Protein AF-A0A2J6T4N0-F1 (afdb_monomer_lite)

Sequence (104 aa):
MEHILNGGASAVRQAPSTTCLGCYEETTTGPRTLAGAAFFNYTAVTPEMCGAPSSAYVYYGIVCGGECYCGNIIAPAANGAIIAPSPADCSMPCPGNAAEEKTE

pLDDT: mean 76.61, std 14.78, range [31.97, 91.0]

Radius of gyration: 12.3 Å; chains: 1; bounding box: 29×36×31 Å

Foldseek 3Di:
DDPDQAFAWWQKDFPPDLQGPAIFGAHNVDQGQANDDKDFAQQADDSVVLNPVQNVAGMKTDDLNTMIGGHNGGPPPVPDRHGPPDCVSQQQQHNNGSVGTSND

InterPro domains:
  IPR002889 Carbohydrate-binding WSC [PF01822] (21-100)
  IPR002889 Carbohydrate-binding WSC [PS51212] (17-104)

Organism: NCBI:txid1095630

Structure (mmCIF, N/CA/C/O backbone):
data_AF-A0A2J6T4N0-F1
#
_entry.id   AF-A0A2J6T4N0-F1
#
loop_
_atom_site.group_PDB
_atom_site.id
_atom_site.type_symbol
_atom_site.label_atom_id
_atom_site.label_alt_id
_atom_site.label_comp_id
_atom_site.label_asym_id
_atom_site.label_entity_id
_atom_site.label_seq_id
_atom_site.pdbx_PDB_ins_code
_atom_site.Cartn_x
_atom_site.Cartn_y
_atom_site.Cartn_z
_atom_site.occupancy
_atom_site.B_iso_or_equiv
_atom_site.auth_seq_id
_atom_site.auth_comp_id
_atom_site.auth_asym_id
_atom_site.auth_atom_id
_atom_site.pdbx_PDB_model_num
ATOM 1 N N . MET A 1 1 ? 12.573 20.187 4.366 1.00 31.97 1 MET A N 1
ATOM 2 C CA . MET A 1 1 ? 11.189 20.400 4.820 1.00 31.97 1 MET A CA 1
ATOM 3 C C . MET A 1 1 ? 10.520 19.034 4.754 1.00 31.97 1 MET A C 1
ATOM 5 O O . MET A 1 1 ? 10.152 18.595 3.683 1.00 31.97 1 MET A O 1
ATOM 9 N N . GLU A 1 2 ? 10.646 18.303 5.865 1.00 32.50 2 GLU A N 1
ATOM 10 C CA . GLU A 1 2 ? 9.782 17.206 6.343 1.00 32.50 2 GLU A CA 1
ATOM 11 C C . GLU A 1 2 ? 9.331 16.108 5.353 1.00 32.50 2 GLU A C 1
ATOM 13 O O . GLU A 1 2 ? 8.153 15.968 5.070 1.00 32.50 2 GLU A O 1
ATOM 18 N N . HIS A 1 3 ? 10.257 15.237 4.925 1.00 32.59 3 HIS A N 1
ATOM 19 C CA . HIS A 1 3 ? 9.933 13.898 4.382 1.00 32.59 3 HIS A CA 1
ATOM 20 C C . HIS A 1 3 ? 10.211 12.779 5.407 1.00 32.59 3 HIS A C 1
ATOM 22 O O . HIS A 1 3 ? 10.602 11.669 5.057 1.00 32.59 3 HIS A O 1
ATOM 28 N N . ILE A 1 4 ? 10.047 13.085 6.699 1.00 40.34 4 ILE A N 1
ATOM 29 C CA . ILE A 1 4 ? 10.085 12.102 7.790 1.00 40.34 4 ILE A CA 1
ATOM 30 C C . ILE A 1 4 ? 8.717 12.111 8.478 1.00 40.34 4 ILE A C 1
ATOM 32 O O . ILE A 1 4 ? 8.562 12.618 9.583 1.00 40.34 4 ILE A O 1
ATOM 36 N N . LEU A 1 5 ? 7.720 11.541 7.808 1.00 39.97 5 LEU A N 1
ATOM 37 C CA . LEU A 1 5 ? 6.616 10.854 8.474 1.00 39.97 5 LEU A CA 1
ATOM 38 C C . LEU A 1 5 ? 6.850 9.371 8.145 1.00 39.97 5 LEU A C 1
ATOM 40 O O . LEU A 1 5 ? 6.681 8.935 7.020 1.00 39.97 5 LEU A O 1
ATOM 44 N N . ASN A 1 6 ? 7.657 8.670 8.938 1.00 40.41 6 ASN A N 1
ATOM 45 C CA . ASN A 1 6 ? 7.155 7.672 9.882 1.00 40.41 6 ASN A CA 1
ATOM 46 C C . ASN A 1 6 ? 6.126 6.667 9.301 1.00 40.41 6 ASN A C 1
ATOM 48 O O . ASN A 1 6 ? 5.147 6.332 9.957 1.00 40.41 6 ASN A O 1
ATOM 52 N N . GLY A 1 7 ? 6.423 6.142 8.106 1.00 51.50 7 GLY A N 1
ATOM 53 C CA . GLY A 1 7 ? 5.758 5.013 7.442 1.00 51.50 7 GLY A CA 1
ATOM 54 C C . GLY A 1 7 ? 5.392 5.394 6.004 1.00 51.50 7 GLY A C 1
ATOM 55 O O . GLY A 1 7 ? 4.706 6.378 5.772 1.00 51.50 7 GLY A O 1
ATOM 56 N N . GLY A 1 8 ? 5.933 4.697 5.002 1.00 70.00 8 GLY A N 1
ATOM 57 C CA . GLY A 1 8 ? 5.698 5.067 3.600 1.00 70.00 8 GLY A CA 1
ATOM 58 C C . GLY A 1 8 ? 4.217 4.977 3.209 1.00 70.00 8 GLY A C 1
ATOM 59 O O . GLY A 1 8 ? 3.470 4.192 3.778 1.00 70.00 8 GLY A O 1
ATOM 60 N N . ALA A 1 9 ? 3.766 5.737 2.209 1.00 77.50 9 ALA A N 1
ATOM 61 C CA . ALA A 1 9 ? 2.413 5.543 1.690 1.00 77.50 9 ALA A CA 1
ATOM 62 C C . ALA A 1 9 ? 2.293 4.179 0.981 1.00 77.50 9 ALA A C 1
ATOM 64 O O . ALA A 1 9 ? 3.158 3.810 0.184 1.00 77.50 9 ALA A O 1
ATOM 65 N N . SER A 1 10 ? 1.215 3.447 1.229 1.00 83.88 10 SER A N 1
ATOM 66 C CA . SER A 1 10 ? 0.855 2.205 0.551 1.00 83.88 10 SER A CA 1
ATOM 67 C C . SER A 1 10 ? -0.228 2.460 -0.492 1.00 83.88 10 SER A C 1
ATOM 69 O O . SER A 1 10 ? -1.262 3.053 -0.187 1.00 83.88 10 SER A O 1
ATOM 71 N N . ALA A 1 11 ? -0.040 1.962 -1.712 1.00 88.56 11 ALA A N 1
ATOM 72 C CA . ALA A 1 11 ? -1.156 1.843 -2.647 1.00 88.56 11 ALA A CA 1
ATOM 73 C C . ALA A 1 11 ? -1.927 0.565 -2.313 1.00 88.56 11 ALA A C 1
ATOM 75 O O . ALA A 1 11 ? -1.369 -0.530 -2.414 1.00 88.56 11 ALA A O 1
ATOM 76 N N . VAL A 1 12 ? -3.175 0.706 -1.865 1.00 88.94 12 VAL A N 1
ATOM 77 C CA . VAL A 1 12 ? -4.001 -0.429 -1.438 1.00 88.94 12 VAL A CA 1
ATOM 78 C C . VAL A 1 12 ? -4.885 -0.893 -2.584 1.00 88.94 12 VAL A C 1
ATOM 80 O O . VAL A 1 12 ? -5.552 -0.096 -3.242 1.00 88.94 12 VAL A O 1
ATOM 83 N N . ARG A 1 13 ? -4.910 -2.204 -2.794 1.00 89.94 13 ARG A N 1
ATOM 84 C CA . ARG A 1 13 ? -5.650 -2.905 -3.837 1.00 89.94 13 ARG A CA 1
ATOM 85 C C . ARG A 1 13 ? -6.543 -3.974 -3.239 1.00 89.94 13 ARG A C 1
ATOM 87 O O . ARG A 1 13 ? -6.252 -4.512 -2.172 1.00 89.94 13 ARG A O 1
ATOM 94 N N . GLN A 1 14 ? -7.627 -4.287 -3.936 1.00 89.25 14 GLN A N 1
ATOM 95 C CA . GLN A 1 14 ? -8.513 -5.392 -3.583 1.00 89.25 14 GLN A CA 1
ATOM 96 C C . GLN A 1 14 ? -8.009 -6.691 -4.211 1.00 89.25 14 GLN A C 1
ATOM 98 O O . GLN A 1 14 ? -7.960 -6.775 -5.422 1.00 89.25 14 GLN A O 1
ATOM 103 N N . ALA A 1 15 ? -7.708 -7.723 -3.428 1.00 86.12 15 ALA A N 1
ATOM 104 C CA . ALA A 1 15 ? -7.414 -9.054 -3.953 1.00 86.12 15 ALA A CA 1
ATOM 105 C C . ALA A 1 15 ? -8.713 -9.827 -4.299 1.00 86.12 15 ALA A C 1
ATOM 107 O O . ALA A 1 15 ? -9.750 -9.617 -3.663 1.00 86.12 15 ALA A O 1
ATOM 108 N N . PRO A 1 16 ? -8.696 -10.739 -5.295 1.00 77.38 16 PRO A N 1
ATOM 109 C CA . PRO A 1 16 ? -7.574 -11.087 -6.172 1.00 77.38 16 PRO A CA 1
ATOM 110 C C . PRO A 1 16 ? -7.440 -10.158 -7.392 1.00 77.38 16 PRO A C 1
ATOM 112 O O . PRO A 1 16 ? -6.641 -10.445 -8.281 1.00 77.38 16 PRO A O 1
ATOM 115 N N . SER A 1 17 ? -8.250 -9.097 -7.492 1.00 74.25 17 SER A N 1
ATOM 116 C CA . SER A 1 17 ? -8.083 -8.112 -8.559 1.00 74.25 17 SER A CA 1
ATOM 117 C C . SER A 1 17 ? -6.831 -7.258 -8.319 1.00 74.25 17 SER A C 1
ATOM 119 O O . SER A 1 17 ? -6.181 -7.319 -7.280 1.00 74.25 17 SER A O 1
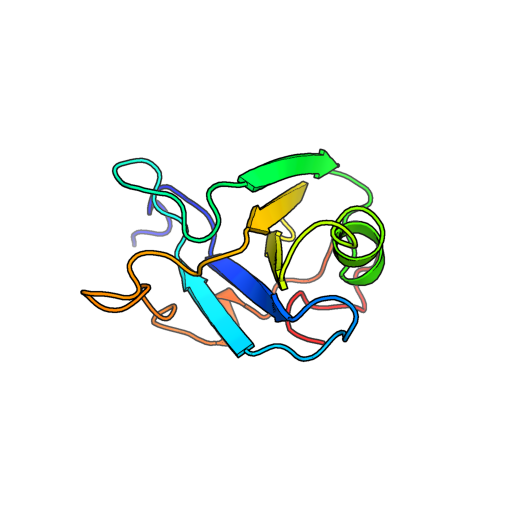ATOM 121 N N . THR A 1 18 ? -6.442 -6.471 -9.314 1.00 75.38 18 THR A N 1
ATOM 122 C CA . THR A 1 18 ? -5.374 -5.474 -9.170 1.00 75.38 18 THR A CA 1
ATOM 123 C C . THR A 1 18 ? -5.954 -4.071 -9.019 1.00 75.38 18 THR A C 1
ATOM 125 O O . THR A 1 18 ? -5.242 -3.087 -9.159 1.00 75.38 18 THR A O 1
ATOM 128 N N . THR A 1 19 ? -7.253 -3.934 -8.729 1.00 84.75 19 THR A N 1
ATOM 129 C CA . THR A 1 19 ? -7.903 -2.621 -8.651 1.00 84.75 19 THR A CA 1
ATOM 130 C C . THR A 1 19 ? -7.340 -1.818 -7.483 1.00 84.75 19 THR A C 1
ATOM 132 O O . THR A 1 19 ? -7.544 -2.183 -6.326 1.00 84.75 19 THR A O 1
ATOM 135 N N . CYS A 1 20 ? -6.656 -0.715 -7.792 1.00 85.38 20 CYS A N 1
ATOM 136 C CA . CYS A 1 20 ? -6.189 0.253 -6.806 1.00 85.38 20 CYS A CA 1
ATOM 137 C C . CYS A 1 20 ? -7.373 1.037 -6.231 1.00 85.38 20 CYS A C 1
ATOM 139 O O . CYS A 1 20 ? -8.146 1.646 -6.968 1.00 85.38 20 CYS A O 1
ATOM 141 N N . LEU A 1 21 ? -7.522 0.990 -4.908 1.00 85.25 21 LEU A N 1
ATOM 142 C CA . LEU A 1 21 ? -8.564 1.690 -4.155 1.00 85.25 21 LEU A CA 1
ATOM 143 C C . LEU A 1 21 ? -8.106 3.075 -3.699 1.00 85.25 21 LEU A C 1
ATOM 145 O O . LEU A 1 21 ? -8.935 3.944 -3.438 1.00 85.25 21 LEU A O 1
ATOM 149 N N . GLY A 1 22 ? -6.793 3.284 -3.610 1.00 82.94 22 GLY A N 1
ATOM 150 C CA . GLY A 1 22 ? -6.223 4.567 -3.241 1.00 82.94 22 GLY A CA 1
ATOM 151 C C . GLY A 1 22 ? -4.825 4.466 -2.650 1.00 82.94 22 GLY A C 1
ATOM 152 O O . GLY A 1 22 ? -4.277 3.383 -2.430 1.00 82.94 22 GLY A O 1
ATOM 153 N N . CYS A 1 23 ? -4.272 5.646 -2.391 1.00 83.75 23 CYS A N 1
ATOM 154 C CA . CYS A 1 23 ? -3.016 5.842 -1.691 1.00 83.75 23 CYS A CA 1
ATOM 155 C C . CYS A 1 23 ? -3.300 6.139 -0.220 1.00 83.75 23 CYS A C 1
ATOM 157 O O . CYS A 1 23 ? -4.018 7.094 0.081 1.00 83.75 23 CYS A O 1
ATOM 159 N N . TYR A 1 24 ? -2.738 5.344 0.680 1.00 83.88 24 TYR A N 1
ATOM 160 C CA . TYR A 1 24 ? -2.966 5.444 2.117 1.00 83.88 24 TYR A CA 1
ATOM 161 C C . TYR A 1 24 ? -1.631 5.597 2.832 1.00 83.88 24 TYR A C 1
ATOM 163 O O . TYR A 1 24 ? -0.687 4.879 2.519 1.00 83.88 24 TYR A O 1
ATOM 171 N N . GLU A 1 25 ? -1.518 6.518 3.779 1.00 77.56 25 GLU A N 1
ATOM 172 C CA . GLU A 1 25 ? -0.306 6.635 4.587 1.00 77.56 25 GLU A CA 1
ATOM 173 C C . GLU A 1 25 ? -0.149 5.416 5.496 1.00 77.56 25 GLU A C 1
ATOM 175 O O . GLU A 1 25 ? -1.105 5.004 6.156 1.00 77.56 25 GLU A O 1
ATOM 180 N N . GLU A 1 26 ? 1.063 4.861 5.587 1.00 72.56 26 GLU A N 1
ATOM 181 C CA . GLU A 1 26 ? 1.374 4.007 6.725 1.00 72.56 26 GLU A CA 1
ATOM 182 C C . GLU A 1 26 ? 1.848 4.837 7.902 1.00 72.56 26 GLU A C 1
ATOM 184 O O . GLU A 1 26 ? 2.704 5.704 7.788 1.00 72.56 26 GLU A O 1
ATOM 189 N N . THR A 1 27 ? 1.324 4.516 9.074 1.00 66.06 27 THR A N 1
ATOM 190 C CA . THR A 1 27 ? 1.809 5.070 10.333 1.00 66.06 27 THR A CA 1
ATOM 191 C C . THR A 1 27 ? 2.757 4.075 11.001 1.00 66.06 27 THR A C 1
ATOM 193 O O . THR A 1 27 ? 2.586 2.856 10.912 1.00 66.06 27 THR A O 1
ATOM 196 N N . THR A 1 28 ? 3.788 4.578 11.675 1.00 60.66 28 THR A N 1
ATOM 197 C CA . THR A 1 28 ? 4.655 3.811 12.587 1.00 60.66 28 THR A CA 1
ATOM 198 C C . THR A 1 28 ? 4.223 3.933 14.047 1.00 60.66 28 THR A C 1
ATOM 200 O O . THR A 1 28 ? 4.765 3.235 14.902 1.00 60.66 28 THR A O 1
ATOM 203 N N . THR A 1 29 ? 3.268 4.816 14.354 1.00 60.28 29 THR A N 1
ATOM 204 C CA . THR A 1 29 ? 2.835 5.148 15.722 1.00 60.28 29 THR A CA 1
ATOM 205 C C . THR A 1 29 ? 1.369 4.802 16.000 1.00 60.28 29 THR A C 1
ATOM 207 O O . THR A 1 29 ? 0.859 5.106 17.077 1.00 60.28 29 THR A O 1
ATOM 210 N N . GLY A 1 30 ? 0.698 4.119 15.071 1.00 63.81 30 GLY A N 1
ATOM 211 C CA . GLY A 1 30 ? -0.693 3.683 15.182 1.00 63.81 30 GLY A CA 1
ATOM 212 C C . GLY A 1 30 ? -0.950 2.341 14.487 1.00 63.81 30 GLY A C 1
ATOM 213 O O . GLY A 1 30 ? -0.006 1.686 14.037 1.00 63.81 30 GLY A O 1
ATOM 214 N N . PRO A 1 31 ? -2.216 1.890 14.416 1.00 68.56 31 PRO A N 1
ATOM 215 C CA . PRO A 1 31 ? -2.555 0.698 13.650 1.00 68.56 31 PRO A CA 1
ATOM 216 C C . PRO A 1 31 ? -2.198 0.910 12.174 1.00 68.56 31 PRO A C 1
ATOM 218 O O . PRO A 1 31 ? -2.575 1.923 11.589 1.00 68.56 31 PRO A O 1
ATOM 221 N N . ARG A 1 32 ? -1.481 -0.060 11.593 1.00 75.75 32 ARG A N 1
ATOM 222 C CA . ARG A 1 32 ? -1.156 -0.109 10.159 1.00 75.75 32 ARG A CA 1
ATOM 223 C C . ARG A 1 32 ? -2.420 -0.054 9.308 1.00 75.75 32 ARG A C 1
ATOM 225 O O . ARG A 1 32 ? -3.459 -0.563 9.738 1.00 75.75 32 ARG A O 1
ATOM 232 N N . THR A 1 33 ? -2.303 0.452 8.081 1.00 82.44 33 THR A N 1
ATOM 233 C CA . THR A 1 33 ? -3.413 0.457 7.113 1.00 82.44 33 THR A CA 1
ATOM 234 C C . THR A 1 33 ? -3.920 -0.961 6.872 1.00 82.44 33 THR A C 1
ATOM 236 O O . THR A 1 33 ? -5.127 -1.196 6.851 1.00 82.44 33 THR A O 1
ATOM 239 N N . LEU A 1 34 ? -3.004 -1.926 6.760 1.00 86.44 34 LEU A N 1
ATOM 240 C CA . LEU A 1 34 ? -3.318 -3.346 6.647 1.00 86.44 34 LEU A CA 1
ATOM 241 C C . LEU A 1 34 ? -2.587 -4.142 7.737 1.00 86.44 34 LEU A C 1
ATOM 243 O O . LEU A 1 34 ? -1.363 -4.223 7.761 1.00 86.44 34 LEU A O 1
ATOM 247 N N . ALA A 1 35 ? -3.354 -4.736 8.654 1.00 86.12 35 ALA A N 1
ATOM 248 C CA . ALA A 1 35 ? -2.833 -5.395 9.858 1.00 86.12 35 ALA A CA 1
ATOM 249 C C . ALA A 1 35 ? -2.757 -6.936 9.765 1.00 86.12 35 ALA A C 1
ATOM 251 O O . ALA A 1 35 ? -2.683 -7.618 10.786 1.00 86.12 35 ALA A O 1
ATOM 252 N N . GLY A 1 36 ? -2.855 -7.500 8.561 1.00 87.31 36 GLY A N 1
ATOM 253 C CA . GLY A 1 36 ? -2.710 -8.934 8.305 1.00 87.31 36 GLY A CA 1
ATOM 254 C C . GLY A 1 36 ? -1.247 -9.335 8.101 1.00 87.31 36 GLY A C 1
ATOM 255 O O . GLY A 1 36 ? -0.377 -8.975 8.890 1.00 87.31 36 GLY A O 1
ATOM 256 N N . ALA A 1 37 ? -0.972 -10.125 7.060 1.00 89.81 37 ALA A N 1
ATOM 257 C CA . ALA A 1 37 ? 0.393 -10.529 6.726 1.00 89.81 37 ALA A CA 1
ATOM 258 C C . ALA A 1 37 ? 1.223 -9.357 6.181 1.00 89.81 37 ALA A C 1
ATOM 260 O O . ALA A 1 37 ? 0.695 -8.457 5.533 1.00 89.81 37 ALA A O 1
ATOM 261 N N . ALA A 1 38 ? 2.536 -9.414 6.389 1.00 88.06 38 ALA A N 1
ATOM 262 C CA . ALA A 1 38 ? 3.497 -8.503 5.785 1.00 88.06 38 ALA A CA 1
ATOM 263 C C . ALA A 1 38 ? 4.710 -9.288 5.286 1.00 88.06 38 ALA A C 1
ATOM 265 O O . ALA A 1 38 ? 5.118 -10.275 5.905 1.00 88.06 38 ALA A O 1
ATOM 266 N N . PHE A 1 39 ? 5.285 -8.850 4.175 1.00 88.50 39 PHE A N 1
ATOM 267 C CA . PHE A 1 39 ? 6.505 -9.417 3.615 1.00 88.50 39 PHE A CA 1
ATOM 268 C C . PHE A 1 39 ? 7.325 -8.327 2.936 1.00 88.50 39 PHE A C 1
ATOM 270 O O . PHE A 1 39 ? 6.802 -7.296 2.518 1.00 88.50 39 PHE A O 1
ATOM 277 N N . PHE A 1 40 ? 8.633 -8.556 2.864 1.00 88.38 40 PHE A N 1
ATOM 278 C CA . PHE A 1 40 ? 9.599 -7.532 2.496 1.00 88.38 40 PHE A CA 1
ATOM 279 C C . PHE A 1 40 ? 10.529 -8.047 1.404 1.00 88.38 40 PHE A C 1
ATOM 281 O O . PHE A 1 40 ? 11.100 -9.132 1.525 1.00 88.38 40 PHE A O 1
ATOM 288 N N . ASN A 1 41 ? 10.692 -7.259 0.346 1.00 86.38 41 ASN A N 1
ATOM 289 C CA . ASN A 1 41 ? 11.672 -7.484 -0.700 1.00 86.38 41 ASN A CA 1
ATOM 290 C C . ASN A 1 41 ? 12.172 -6.147 -1.271 1.00 86.38 41 ASN A C 1
ATOM 292 O O . ASN A 1 41 ? 11.576 -5.549 -2.161 1.00 86.38 41 ASN A O 1
ATOM 296 N N . TYR A 1 42 ? 13.318 -5.697 -0.774 1.00 86.12 42 TYR A N 1
ATOM 297 C CA . TYR A 1 42 ? 13.897 -4.394 -1.108 1.00 86.12 42 TYR A CA 1
ATOM 298 C C . TYR A 1 42 ? 14.406 -4.258 -2.549 1.00 86.12 42 TYR A C 1
ATOM 300 O O . TYR A 1 42 ? 14.771 -3.158 -2.953 1.00 86.12 42 TYR A O 1
ATOM 308 N N . THR A 1 43 ? 14.455 -5.345 -3.323 1.00 84.94 43 THR A N 1
ATOM 309 C CA . THR A 1 43 ? 15.016 -5.335 -4.682 1.00 84.94 43 THR A CA 1
ATOM 310 C C . THR A 1 43 ? 14.038 -5.776 -5.760 1.00 84.94 43 THR A C 1
ATOM 312 O O . THR A 1 43 ? 14.314 -5.532 -6.928 1.00 84.94 43 THR A O 1
ATOM 315 N N . ALA A 1 44 ? 12.928 -6.425 -5.404 1.00 86.56 44 ALA A N 1
ATOM 316 C CA . ALA A 1 44 ? 12.055 -7.068 -6.386 1.00 86.56 44 ALA A CA 1
ATOM 317 C C . ALA A 1 44 ? 10.554 -6.808 -6.194 1.00 86.56 44 ALA A C 1
ATOM 319 O O . ALA A 1 44 ? 9.763 -7.428 -6.897 1.00 86.56 44 ALA A O 1
ATOM 320 N N . VAL A 1 45 ? 10.139 -5.920 -5.280 1.00 87.06 45 VAL A N 1
ATOM 321 C CA . VAL A 1 45 ? 8.714 -5.562 -5.147 1.00 87.06 45 VAL A CA 1
ATOM 322 C C . VAL A 1 45 ? 8.165 -5.026 -6.474 1.00 87.06 45 VAL A C 1
ATOM 324 O O . VAL A 1 45 ? 8.737 -4.101 -7.052 1.00 87.06 45 VAL A O 1
ATOM 327 N N . THR A 1 46 ? 7.043 -5.612 -6.899 1.00 87.19 46 THR A N 1
ATOM 328 C CA . THR A 1 46 ? 6.133 -5.163 -7.966 1.00 87.19 46 THR A CA 1
ATOM 329 C C . THR A 1 46 ? 4.683 -5.315 -7.479 1.00 87.19 46 THR A C 1
ATOM 331 O O . THR A 1 46 ? 4.448 -6.034 -6.491 1.00 87.19 46 THR A O 1
ATOM 334 N N . PRO A 1 47 ? 3.689 -4.688 -8.135 1.00 83.38 47 PRO A N 1
ATOM 335 C CA . PRO A 1 47 ? 2.280 -4.889 -7.800 1.00 83.38 47 PRO A CA 1
ATOM 336 C C . PRO A 1 47 ? 1.844 -6.364 -7.811 1.00 83.38 47 PRO A C 1
ATOM 338 O O . PRO A 1 47 ? 1.127 -6.808 -6.910 1.00 83.38 47 PRO A O 1
ATOM 341 N N . GLU A 1 48 ? 2.322 -7.149 -8.774 1.00 86.56 48 GLU A N 1
ATOM 342 C CA . GLU A 1 48 ? 2.022 -8.578 -8.934 1.00 86.56 48 GLU A CA 1
ATOM 343 C C . GLU A 1 48 ? 2.691 -9.403 -7.839 1.00 86.56 48 GLU A C 1
ATOM 345 O O . GLU A 1 48 ? 2.081 -10.333 -7.300 1.00 86.56 48 GLU A O 1
ATOM 350 N N . MET A 1 49 ? 3.931 -9.046 -7.477 1.00 87.81 49 MET A N 1
ATOM 351 C CA . MET A 1 49 ? 4.650 -9.703 -6.390 1.00 87.81 49 MET A CA 1
ATOM 352 C C . MET A 1 49 ? 3.903 -9.542 -5.067 1.00 87.81 49 MET A C 1
ATOM 354 O O . MET A 1 49 ? 3.833 -10.498 -4.294 1.00 87.81 49 MET A O 1
ATOM 358 N N . CYS A 1 50 ? 3.332 -8.361 -4.808 1.00 88.50 50 CYS A N 1
ATOM 359 C CA . CYS A 1 50 ? 2.518 -8.162 -3.617 1.00 88.50 50 CYS A CA 1
ATOM 360 C C . CYS A 1 50 ? 1.152 -8.863 -3.722 1.00 88.50 50 CYS A C 1
ATOM 362 O O . CYS A 1 50 ? 0.672 -9.378 -2.721 1.00 88.50 50 CYS A O 1
ATOM 364 N N . GLY A 1 51 ? 0.529 -8.929 -4.904 1.00 87.56 51 GLY A N 1
ATOM 365 C CA . GLY A 1 51 ? -0.815 -9.497 -5.068 1.00 87.56 51 GLY A CA 1
ATOM 366 C C . GLY A 1 51 ? -0.895 -11.024 -4.925 1.00 87.56 51 GLY A C 1
ATOM 367 O O . GLY A 1 51 ? -1.809 -11.539 -4.279 1.00 87.56 51 GLY A O 1
ATOM 368 N N . ALA A 1 52 ? 0.063 -11.770 -5.486 1.00 82.94 52 ALA A N 1
ATOM 369 C CA . ALA A 1 52 ? 0.044 -13.239 -5.485 1.00 82.94 52 ALA A CA 1
ATOM 370 C C . ALA A 1 52 ? -0.036 -13.894 -4.079 1.00 82.94 52 ALA A C 1
ATOM 372 O O . ALA A 1 52 ? -0.899 -14.756 -3.861 1.00 82.94 52 ALA A O 1
ATOM 373 N N . PRO A 1 53 ? 0.800 -13.510 -3.092 1.00 79.75 53 PRO A N 1
ATOM 374 C CA . PRO A 1 53 ? 0.726 -14.059 -1.734 1.00 79.75 53 PRO A CA 1
ATOM 375 C C . PRO A 1 53 ? -0.481 -13.543 -0.932 1.00 79.75 53 PRO A C 1
ATOM 377 O O . PRO A 1 53 ? -0.809 -14.115 0.108 1.00 79.75 53 PRO A O 1
ATOM 380 N N . SER A 1 54 ? -1.179 -12.508 -1.405 1.00 81.62 54 SER A N 1
ATOM 381 C CA . SER A 1 54 ? -2.340 -11.920 -0.728 1.00 81.62 54 SER A CA 1
ATOM 382 C C . SER A 1 54 ? -3.668 -12.608 -1.039 1.00 81.62 54 SER A C 1
ATOM 384 O O . SER A 1 54 ? -4.706 -12.139 -0.588 1.00 81.62 54 SER A 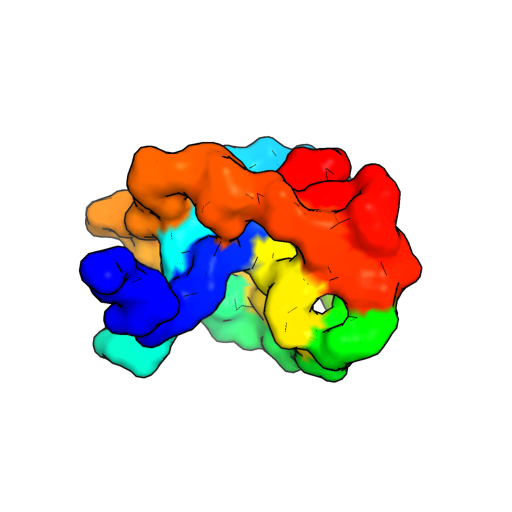O 1
ATOM 386 N N . SER A 1 55 ? -3.664 -13.742 -1.746 1.00 83.31 55 SER A N 1
ATOM 387 C CA . SER A 1 55 ? -4.882 -14.498 -2.094 1.00 83.31 55 SER A CA 1
ATOM 388 C C . SER A 1 55 ? -5.733 -14.951 -0.893 1.00 83.31 55 SER A C 1
ATOM 390 O O . SER A 1 55 ? -6.914 -15.247 -1.060 1.00 83.31 55 SER A O 1
ATOM 392 N N . ALA A 1 56 ? -5.164 -14.979 0.316 1.00 88.62 56 ALA A N 1
ATOM 393 C CA . ALA A 1 56 ? -5.878 -15.272 1.563 1.00 88.62 56 ALA A CA 1
ATOM 394 C C . ALA A 1 56 ? -6.522 -14.035 2.230 1.00 88.62 56 ALA A C 1
ATOM 396 O O . ALA A 1 56 ? -7.137 -14.165 3.290 1.00 88.62 56 ALA A O 1
ATOM 397 N N . TYR A 1 57 ? -6.363 -12.845 1.644 1.00 89.75 57 TYR A N 1
ATOM 398 C CA . TYR A 1 57 ? -6.819 -11.567 2.185 1.00 89.75 57 TYR A CA 1
ATOM 399 C C . TYR A 1 57 ? -7.710 -10.822 1.189 1.00 89.75 57 TYR A C 1
ATOM 401 O O . TYR A 1 57 ? -7.671 -11.077 -0.010 1.00 89.75 57 TYR A O 1
ATOM 409 N N . VAL A 1 58 ? -8.514 -9.879 1.686 1.00 90.94 58 VAL A N 1
ATOM 410 C CA . VAL A 1 58 ? -9.359 -9.021 0.832 1.00 90.94 58 VAL A CA 1
ATOM 411 C C . VAL A 1 58 ? -8.556 -7.884 0.200 1.00 90.94 58 VAL A C 1
ATOM 413 O O . VAL A 1 58 ? -8.874 -7.450 -0.903 1.00 90.94 58 VAL A O 1
ATOM 416 N N . TYR A 1 59 ? -7.515 -7.403 0.878 1.00 90.12 59 TYR A N 1
ATOM 417 C CA . TYR A 1 59 ? -6.722 -6.258 0.451 1.00 90.12 59 TYR A CA 1
ATOM 418 C C . TYR A 1 59 ? -5.228 -6.522 0.572 1.00 90.12 59 TYR A C 1
ATOM 420 O O . TYR A 1 59 ? -4.776 -7.247 1.465 1.00 90.12 59 TYR A O 1
ATOM 428 N N . TYR A 1 60 ? -4.467 -5.855 -0.288 1.00 90.94 60 TYR A N 1
ATOM 429 C CA . TYR A 1 60 ? -3.018 -5.780 -0.198 1.00 90.94 60 TYR A CA 1
ATOM 430 C C . TYR A 1 60 ? -2.513 -4.372 -0.494 1.00 90.94 60 TYR A C 1
ATOM 432 O O . TYR A 1 60 ? -3.138 -3.626 -1.237 1.00 90.94 60 TYR A O 1
ATOM 440 N N . GLY A 1 61 ? -1.408 -3.992 0.129 1.00 89.12 61 GLY A N 1
ATOM 441 C CA . GLY A 1 61 ? -0.785 -2.6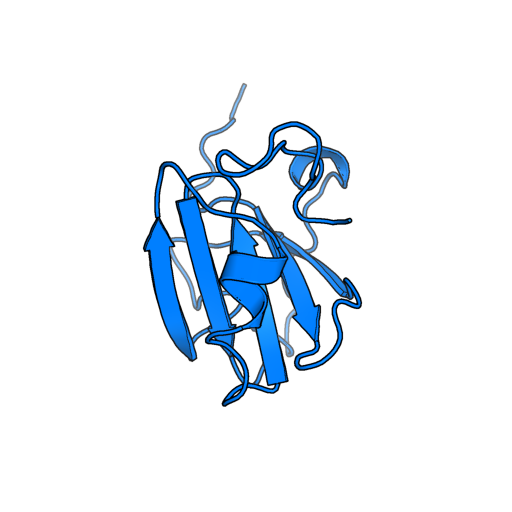82 0.065 1.00 89.12 61 GLY A CA 1
ATOM 442 C C . GLY A 1 61 ? 0.634 -2.816 -0.455 1.00 89.12 61 GLY A C 1
ATOM 443 O O . GLY A 1 61 ? 1.354 -3.724 -0.041 1.00 89.12 61 GLY A O 1
ATOM 444 N N . ILE A 1 62 ? 1.021 -1.923 -1.359 1.00 88.50 62 ILE A N 1
ATOM 445 C CA . ILE A 1 62 ? 2.346 -1.913 -1.981 1.00 88.50 62 ILE A CA 1
ATOM 446 C C . ILE A 1 62 ? 3.107 -0.681 -1.502 1.00 88.50 62 ILE A C 1
ATOM 448 O O . ILE A 1 62 ? 2.641 0.446 -1.688 1.00 88.50 62 ILE A O 1
ATOM 452 N N . VAL A 1 63 ? 4.308 -0.889 -0.966 1.00 86.31 63 VAL A N 1
ATOM 453 C CA . VAL A 1 63 ? 5.299 0.158 -0.714 1.00 86.31 63 VAL A CA 1
ATOM 454 C C . VAL A 1 63 ? 6.533 -0.163 -1.554 1.00 86.31 63 VAL A C 1
ATOM 456 O O . VAL A 1 63 ? 7.292 -1.079 -1.243 1.00 86.31 63 VAL A O 1
ATOM 459 N N . CYS A 1 64 ? 6.784 0.624 -2.606 1.00 80.12 64 CYS A N 1
ATOM 460 C CA . CYS A 1 64 ? 7.960 0.459 -3.477 1.00 80.12 64 CYS A CA 1
ATOM 461 C C . CYS A 1 64 ? 9.310 0.709 -2.757 1.00 80.12 64 CYS A C 1
ATOM 463 O O . CYS A 1 64 ? 10.369 0.560 -3.350 1.00 80.12 64 CYS A O 1
ATOM 465 N N . GLY A 1 65 ? 9.298 1.008 -1.454 1.00 77.81 65 GLY A N 1
ATOM 466 C CA . GLY A 1 65 ? 10.458 0.887 -0.567 1.00 77.81 65 GLY A CA 1
ATOM 467 C C . GLY A 1 65 ? 10.819 -0.557 -0.196 1.00 77.81 65 GLY A C 1
ATOM 468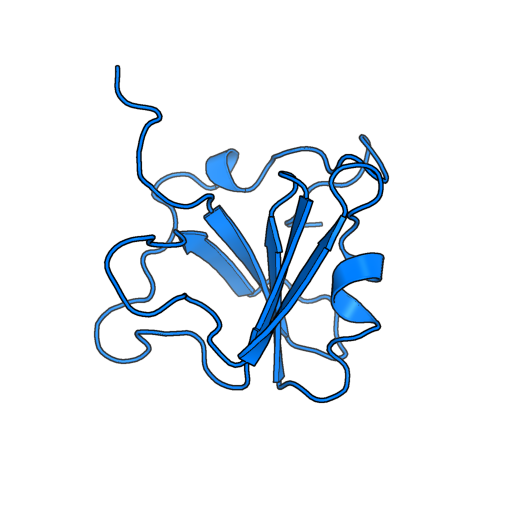 O O . GLY A 1 65 ? 11.772 -0.753 0.549 1.00 77.81 65 GLY A O 1
ATOM 469 N N . GLY A 1 66 ? 10.085 -1.557 -0.701 1.00 84.50 66 GLY A N 1
ATOM 470 C CA . GLY A 1 66 ? 10.372 -2.977 -0.510 1.00 84.50 66 GLY A CA 1
ATOM 471 C C . GLY A 1 66 ? 9.407 -3.702 0.419 1.00 84.50 66 GLY A C 1
ATOM 472 O O . GLY A 1 66 ? 9.786 -4.720 0.989 1.00 84.50 66 GLY A O 1
ATOM 473 N N . GLU A 1 67 ? 8.189 -3.203 0.605 1.00 86.88 67 GLU A N 1
ATOM 474 C CA . GLU A 1 67 ? 7.242 -3.744 1.581 1.00 86.88 67 GLU A CA 1
ATOM 475 C C . GLU A 1 67 ? 5.903 -4.055 0.912 1.00 86.88 67 GLU A C 1
ATOM 477 O O . GLU A 1 67 ? 5.392 -3.277 0.105 1.00 86.88 67 GLU A O 1
ATOM 482 N N . CYS A 1 68 ? 5.318 -5.185 1.287 1.00 89.06 68 CYS A N 1
ATOM 483 C CA . CYS A 1 68 ? 3.965 -5.556 0.927 1.00 89.06 68 CYS A CA 1
ATOM 484 C C . CYS A 1 68 ? 3.188 -5.886 2.200 1.00 89.06 68 CYS A C 1
ATOM 486 O O . CYS A 1 68 ? 3.664 -6.628 3.065 1.00 89.06 68 CYS A O 1
ATOM 488 N N . TYR A 1 69 ? 1.969 -5.375 2.286 1.00 89.44 69 TYR A N 1
ATOM 489 C CA . TYR A 1 69 ? 1.084 -5.553 3.430 1.00 89.44 69 TYR A CA 1
ATOM 490 C C . TYR A 1 69 ? -0.229 -6.184 2.980 1.00 89.44 69 TYR A C 1
ATOM 492 O O . TYR A 1 69 ? -0.674 -5.951 1.867 1.00 89.44 69 TYR A O 1
ATOM 500 N N . CYS A 1 70 ? -0.864 -6.993 3.818 1.00 91.00 70 CYS A N 1
ATOM 501 C CA . CYS A 1 70 ? -2.124 -7.672 3.521 1.00 91.00 70 CYS A CA 1
ATOM 502 C C . CYS A 1 70 ? -3.119 -7.430 4.642 1.00 91.00 70 CYS A C 1
ATOM 504 O O . CYS A 1 70 ? -2.734 -7.280 5.799 1.00 91.00 70 CYS A O 1
ATOM 506 N N . GLY A 1 71 ? -4.411 -7.453 4.346 1.00 89.38 71 GLY A N 1
ATOM 507 C CA . GLY A 1 71 ? -5.427 -7.324 5.380 1.00 89.38 71 GLY A CA 1
ATOM 508 C C . GLY A 1 71 ? -6.827 -7.581 4.861 1.00 89.38 71 GLY A C 1
ATOM 509 O O . GLY A 1 71 ? -7.096 -7.520 3.669 1.00 89.38 71 GLY A O 1
ATOM 510 N N . ASN A 1 72 ? -7.745 -7.865 5.778 1.00 89.75 72 ASN A N 1
ATOM 511 C CA . ASN A 1 72 ? -9.167 -8.002 5.448 1.00 89.75 72 ASN A CA 1
ATOM 512 C C . ASN A 1 72 ? -9.943 -6.696 5.652 1.00 89.75 72 ASN A C 1
ATOM 514 O O . ASN A 1 72 ? -11.113 -6.605 5.297 1.00 89.75 72 ASN A O 1
ATOM 518 N N . ILE A 1 73 ? -9.296 -5.699 6.256 1.00 86.62 73 ILE A N 1
ATOM 519 C CA . ILE A 1 73 ? -9.862 -4.405 6.622 1.00 86.62 73 ILE A CA 1
ATOM 520 C C . ILE A 1 73 ? -8.778 -3.355 6.373 1.00 86.62 73 ILE A C 1
ATOM 522 O O . ILE A 1 73 ? -7.628 -3.579 6.748 1.00 86.62 73 ILE A O 1
ATOM 526 N N . ILE A 1 74 ? -9.162 -2.228 5.773 1.00 83.31 74 ILE A N 1
ATOM 527 C CA . ILE A 1 74 ? -8.328 -1.028 5.634 1.00 83.31 74 ILE A CA 1
ATOM 528 C C . ILE A 1 74 ? -8.549 -0.172 6.888 1.00 83.31 74 ILE A C 1
ATOM 530 O O . ILE A 1 74 ? -9.651 0.333 7.103 1.00 83.31 74 ILE A O 1
ATOM 534 N N . ALA A 1 75 ? -7.550 -0.055 7.760 1.00 75.75 75 ALA A N 1
ATOM 535 C CA . ALA A 1 75 ? -7.642 0.698 9.009 1.00 75.75 75 ALA A CA 1
ATOM 536 C C . ALA A 1 75 ? -7.110 2.144 8.874 1.00 75.75 75 ALA A C 1
ATOM 538 O O . ALA A 1 75 ? -6.213 2.390 8.075 1.00 75.75 75 ALA A O 1
ATOM 539 N N . PRO A 1 76 ? -7.642 3.101 9.663 1.00 62.59 76 PRO A N 1
ATOM 540 C CA . PRO A 1 76 ? -8.851 3.006 10.462 1.00 62.59 76 PRO A CA 1
ATOM 541 C C . PRO A 1 76 ? -10.071 3.292 9.573 1.00 62.59 76 PRO A C 1
ATOM 543 O O . PRO A 1 76 ? -10.379 4.443 9.270 1.00 62.59 76 PRO A O 1
ATOM 546 N N . ALA A 1 77 ? -10.837 2.252 9.234 1.00 53.69 77 ALA A N 1
ATOM 547 C CA . ALA A 1 77 ? -12.129 2.389 8.556 1.00 53.69 77 ALA A CA 1
ATOM 548 C C . ALA A 1 77 ? -13.130 3.293 9.317 1.00 53.69 77 ALA A C 1
ATOM 550 O O . ALA A 1 77 ? -14.124 3.715 8.737 1.00 53.69 77 ALA A O 1
ATOM 551 N N . ALA A 1 78 ? -12.876 3.604 10.598 1.00 45.00 78 ALA A N 1
ATOM 552 C CA . ALA A 1 78 ? -13.733 4.435 11.447 1.00 45.00 78 ALA A CA 1
ATOM 553 C C . ALA A 1 78 ? -13.348 5.932 11.505 1.00 45.00 78 ALA A C 1
ATOM 555 O O . ALA A 1 78 ? -14.214 6.743 11.813 1.00 45.00 78 ALA A O 1
ATOM 556 N N . ASN A 1 79 ? -12.099 6.310 11.183 1.00 41.75 79 ASN A N 1
ATOM 557 C CA . ASN A 1 79 ? -11.600 7.696 11.320 1.00 41.75 79 ASN A CA 1
ATOM 558 C C . ASN A 1 79 ? -10.972 8.262 10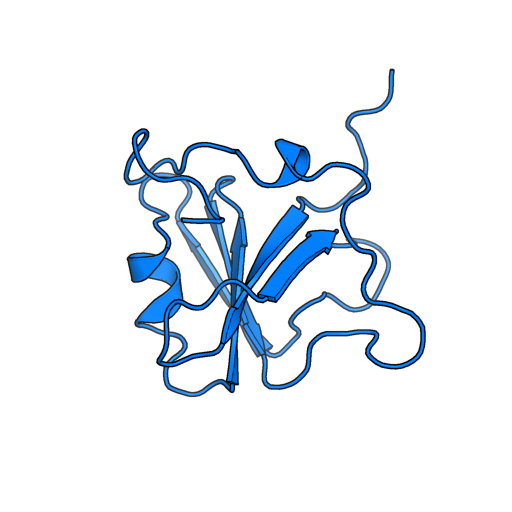.032 1.00 41.75 79 ASN A C 1
ATOM 560 O O . ASN A 1 79 ? -10.352 9.321 10.070 1.00 41.75 79 ASN A O 1
ATOM 564 N N . GLY A 1 80 ? -11.126 7.566 8.904 1.00 44.66 80 GLY A N 1
ATOM 565 C CA . GLY A 1 80 ? -10.394 7.866 7.680 1.00 44.66 80 GLY A CA 1
ATOM 566 C C . GLY A 1 80 ? -9.012 7.230 7.743 1.00 44.66 80 GLY A C 1
ATOM 567 O O . GLY A 1 80 ? -8.125 7.708 8.446 1.00 44.66 80 GLY A O 1
ATOM 568 N N . ALA A 1 81 ? -8.817 6.141 6.996 1.00 56.47 81 ALA A N 1
ATOM 569 C CA . ALA A 1 81 ? -7.477 5.808 6.531 1.00 56.47 81 ALA A CA 1
ATOM 570 C C . ALA A 1 81 ? -6.914 7.084 5.905 1.00 56.47 81 ALA A C 1
ATOM 572 O O . ALA A 1 81 ? -7.611 7.718 5.107 1.00 56.47 81 ALA A O 1
ATOM 573 N N . ILE A 1 82 ? -5.748 7.528 6.377 1.00 64.75 82 ILE A N 1
ATOM 574 C CA . ILE A 1 82 ? -5.203 8.818 5.968 1.00 64.75 82 ILE A CA 1
ATOM 575 C C . ILE A 1 82 ? -4.872 8.661 4.493 1.00 64.75 82 ILE A C 1
ATOM 577 O O . ILE A 1 82 ? -3.914 7.983 4.131 1.00 64.75 82 ILE A O 1
ATOM 581 N N . ILE A 1 83 ? -5.739 9.200 3.638 1.00 67.94 83 ILE A N 1
ATOM 582 C CA . ILE A 1 83 ? -5.464 9.287 2.213 1.00 67.94 83 ILE A CA 1
ATOM 583 C C . ILE A 1 83 ? -4.199 10.119 2.115 1.00 67.94 83 ILE A C 1
ATOM 585 O O . ILE A 1 83 ? -4.141 11.201 2.707 1.00 67.94 83 ILE A O 1
ATOM 589 N N . ALA A 1 84 ? -3.197 9.600 1.412 1.00 67.88 84 ALA A N 1
ATOM 590 C CA . ALA A 1 84 ? -1.964 10.344 1.257 1.00 67.88 84 ALA A CA 1
ATOM 591 C C . ALA A 1 84 ? -2.290 11.732 0.680 1.00 67.88 84 ALA A C 1
ATOM 593 O O . ALA A 1 84 ? -3.084 11.836 -0.265 1.00 67.88 84 ALA A O 1
ATOM 594 N N . PRO A 1 85 ? -1.717 12.802 1.249 1.00 63.81 85 PRO A N 1
ATOM 595 C CA . PRO A 1 85 ? -2.044 14.171 0.875 1.00 63.81 85 PRO A CA 1
ATOM 596 C C . PRO A 1 85 ? -1.722 14.455 -0.595 1.00 63.81 85 PRO A C 1
ATOM 598 O O . PRO A 1 85 ? -2.322 15.353 -1.188 1.00 63.81 85 PRO A O 1
ATOM 601 N N . SER A 1 86 ? -0.816 13.677 -1.195 1.00 68.38 86 SER A N 1
ATOM 602 C CA . SER A 1 86 ? -0.501 13.735 -2.613 1.00 68.38 86 SER A CA 1
ATOM 603 C C . SER A 1 86 ? -0.615 12.360 -3.283 1.00 68.38 86 SER A C 1
ATOM 605 O O . SER A 1 86 ? 0.011 11.401 -2.835 1.00 68.38 86 SER A O 1
ATOM 607 N N . PRO A 1 87 ? -1.298 12.248 -4.439 1.00 65.69 87 PRO A N 1
ATOM 608 C CA . PRO A 1 87 ? -1.200 11.069 -5.301 1.00 65.69 87 PRO A CA 1
ATOM 609 C C . PRO A 1 87 ? 0.242 10.761 -5.722 1.00 65.69 87 PRO A C 1
ATOM 611 O O . PRO A 1 87 ? 0.568 9.602 -5.955 1.00 65.69 87 PRO A O 1
ATOM 614 N N . ALA A 1 88 ? 1.119 11.775 -5.763 1.00 70.00 88 ALA A N 1
ATOM 615 C CA . ALA A 1 88 ? 2.535 11.595 -6.072 1.00 70.00 88 ALA A CA 1
ATOM 616 C C . ALA A 1 88 ? 3.282 10.814 -4.980 1.00 70.00 88 ALA A C 1
ATOM 618 O O . ALA A 1 88 ? 4.253 10.129 -5.291 1.00 70.00 88 ALA A O 1
ATOM 619 N N . ASP A 1 89 ? 2.790 10.826 -3.734 1.00 72.25 89 ASP A N 1
ATOM 620 C CA . ASP A 1 89 ? 3.299 9.929 -2.692 1.00 72.25 89 ASP A CA 1
ATOM 621 C C . ASP A 1 89 ? 3.043 8.475 -3.072 1.00 72.25 89 ASP A C 1
ATOM 623 O O . ASP A 1 89 ? 3.721 7.591 -2.539 1.00 72.25 89 ASP A O 1
ATOM 627 N N . CYS A 1 90 ? 2.107 8.234 -4.012 1.00 76.19 90 CYS A N 1
ATOM 628 C CA . CYS A 1 90 ? 1.892 6.955 -4.653 1.00 76.19 90 CYS A CA 1
ATOM 629 C C . CYS A 1 90 ? 2.433 6.673 -6.056 1.00 76.19 90 CYS A C 1
ATOM 631 O O . CYS A 1 90 ? 2.422 5.510 -6.456 1.00 76.19 90 CYS A O 1
ATOM 633 N N . SER A 1 91 ? 3.069 7.639 -6.703 1.00 76.56 91 SER A N 1
ATOM 634 C CA . SER A 1 91 ? 3.710 7.462 -8.014 1.00 76.56 91 SER A CA 1
ATOM 635 C C . SER A 1 91 ? 5.196 7.116 -7.907 1.00 76.56 91 SER A C 1
ATOM 637 O O . SER A 1 91 ? 6.045 7.663 -8.603 1.00 76.56 91 SER A O 1
ATOM 639 N N . MET A 1 92 ? 5.550 6.249 -6.956 1.00 78.75 92 MET A N 1
ATOM 640 C CA . MET A 1 92 ? 6.936 5.806 -6.795 1.00 78.75 92 MET A CA 1
ATOM 641 C C . MET A 1 92 ? 7.182 4.577 -7.680 1.00 78.75 92 MET A C 1
ATOM 643 O O . MET A 1 92 ? 6.440 3.604 -7.522 1.00 78.75 92 MET A O 1
ATOM 647 N N . PRO A 1 93 ? 8.225 4.584 -8.535 1.00 82.50 93 PRO A N 1
ATOM 648 C CA . PRO A 1 93 ? 8.646 3.403 -9.278 1.00 82.50 93 PRO A CA 1
ATOM 649 C C . PRO A 1 93 ? 9.042 2.265 -8.346 1.00 82.50 93 PRO A C 1
ATOM 651 O O . PRO A 1 93 ? 9.727 2.476 -7.339 1.00 82.50 93 PRO A O 1
ATOM 654 N N . CYS A 1 94 ? 8.638 1.052 -8.696 1.00 83.31 94 CYS A N 1
ATOM 655 C CA . CYS A 1 94 ? 8.924 -0.134 -7.911 1.00 83.31 94 CYS A CA 1
ATOM 656 C C . CYS A 1 94 ? 10.295 -0.749 -8.256 1.00 83.31 94 CYS A C 1
ATOM 658 O O . CYS A 1 94 ? 10.722 -0.738 -9.409 1.00 83.31 94 CYS A O 1
ATOM 660 N N . PRO A 1 95 ? 11.040 -1.285 -7.270 1.00 80.88 95 PRO A N 1
ATOM 661 C CA . PRO A 1 95 ? 12.414 -1.741 -7.482 1.00 80.88 95 PRO A CA 1
ATOM 662 C C . PRO A 1 95 ? 12.486 -2.995 -8.361 1.00 80.88 95 PRO A C 1
ATOM 664 O O . PRO A 1 95 ? 13.480 -3.185 -9.058 1.00 80.88 95 PRO A O 1
ATOM 667 N N . GLY A 1 96 ? 11.434 -3.824 -8.362 1.00 78.12 96 GLY A N 1
ATOM 668 C CA . GLY A 1 96 ? 11.336 -4.983 -9.249 1.00 78.12 96 GLY A CA 1
ATOM 669 C C . GLY A 1 96 ? 11.061 -4.618 -10.707 1.00 78.12 96 GLY A C 1
ATOM 670 O O . GLY A 1 96 ? 11.457 -5.367 -11.599 1.00 78.12 96 GLY A O 1
ATOM 671 N N . ASN A 1 97 ? 10.441 -3.461 -10.953 1.00 82.69 97 ASN A N 1
ATOM 672 C CA . ASN A 1 97 ? 10.214 -2.916 -12.283 1.00 82.69 97 ASN A CA 1
ATOM 673 C C . ASN A 1 97 ? 10.048 -1.390 -12.214 1.00 82.69 97 ASN A C 1
ATOM 675 O O . ASN A 1 97 ? 9.017 -0.881 -11.784 1.00 82.69 97 ASN A O 1
ATOM 679 N N . ALA A 1 98 ? 11.054 -0.649 -12.685 1.00 83.06 98 ALA A N 1
ATOM 680 C CA . ALA A 1 98 ? 11.035 0.814 -12.658 1.00 83.06 98 ALA A CA 1
ATOM 681 C C . ALA A 1 98 ? 10.015 1.445 -13.627 1.00 83.06 98 ALA A C 1
ATOM 683 O O . ALA A 1 98 ? 9.822 2.658 -13.590 1.00 83.06 98 ALA A O 1
ATOM 684 N N . ALA A 1 99 ? 9.406 0.648 -14.510 1.00 85.12 99 ALA A N 1
ATOM 685 C CA . ALA A 1 99 ? 8.301 1.074 -15.361 1.00 85.12 99 ALA A CA 1
ATOM 686 C C . ALA A 1 99 ? 6.925 0.853 -14.711 1.00 85.12 99 ALA A C 1
ATOM 688 O O . ALA A 1 99 ? 5.937 1.209 -15.336 1.00 85.12 99 ALA A O 1
ATOM 689 N N . GLU A 1 100 ? 6.871 0.262 -13.511 1.00 78.69 100 GLU A N 1
ATOM 690 C CA . GLU A 1 100 ? 5.642 0.056 -12.745 1.00 78.69 100 GLU A CA 1
ATOM 691 C C . GLU A 1 100 ? 5.628 0.950 -11.504 1.00 78.69 100 GLU A C 1
ATOM 693 O O . GLU A 1 100 ? 6.557 0.941 -10.686 1.00 78.69 100 GLU A O 1
ATOM 698 N N . GLU A 1 101 ? 4.545 1.698 -11.334 1.00 82.00 101 GLU A N 1
ATOM 699 C CA . GLU A 1 101 ? 4.247 2.417 -10.098 1.00 82.00 101 GLU A CA 1
ATOM 700 C C . GLU A 1 101 ? 3.325 1.593 -9.195 1.00 82.00 101 GLU A C 1
ATOM 702 O O . GLU A 1 101 ? 2.537 0.757 -9.636 1.00 82.00 101 GLU A O 1
ATOM 707 N N . LYS A 1 102 ? 3.332 1.870 -7.888 1.00 77.44 102 LYS A N 1
ATOM 708 C CA . LYS A 1 102 ? 2.440 1.147 -6.966 1.00 77.44 102 LYS A CA 1
ATOM 709 C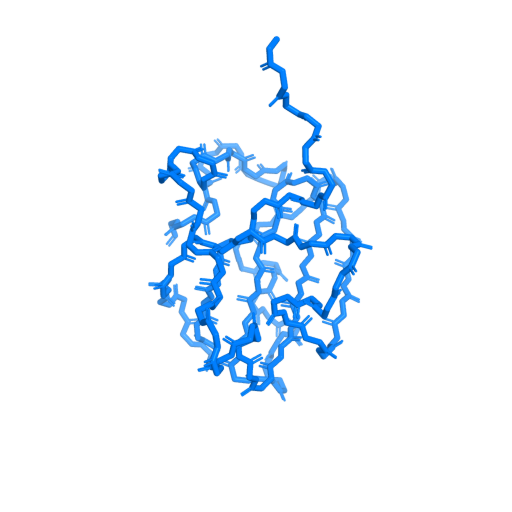 C . LYS A 1 102 ? 0.940 1.364 -7.217 1.00 77.44 102 LYS A C 1
ATOM 711 O O . LYS A 1 102 ? 0.155 0.590 -6.669 1.00 77.44 102 LYS A O 1
ATOM 716 N N . THR A 1 103 ? 0.519 2.332 -8.038 1.00 77.94 103 THR A N 1
ATOM 717 C CA . THR A 1 103 ? -0.894 2.565 -8.418 1.00 77.94 103 THR A CA 1
ATOM 718 C C . THR A 1 103 ? -1.330 1.960 -9.752 1.00 77.94 103 THR A C 1
ATOM 720 O O . THR A 1 103 ? -2.535 1.949 -10.001 1.00 77.94 103 THR A O 1
ATOM 723 N N . GLU A 1 104 ? -0.400 1.461 -10.573 1.00 63.19 104 GLU A N 1
ATOM 724 C CA . GLU A 1 104 ? -0.676 0.836 -11.884 1.00 63.19 104 GLU A CA 1
ATOM 725 C C . GLU A 1 104 ? -1.099 -0.626 -11.756 1.00 63.19 104 GLU A C 1
ATOM 727 O O . GLU A 1 104 ? -2.277 -0.958 -12.012 1.00 63.19 104 GLU A O 1
#

Secondary structure (DSSP, 8-state):
-----SSPEEEEEESSS--EEEEEEPPSSS--S--S-EEE-TTT--HHHHHGGGGGSSEEEEETTTEEEEESS-S-TTT---B-S-GGGG-PEETTEEEEETT-